Protein AF-A0A257VSJ1-F1 (afdb_mono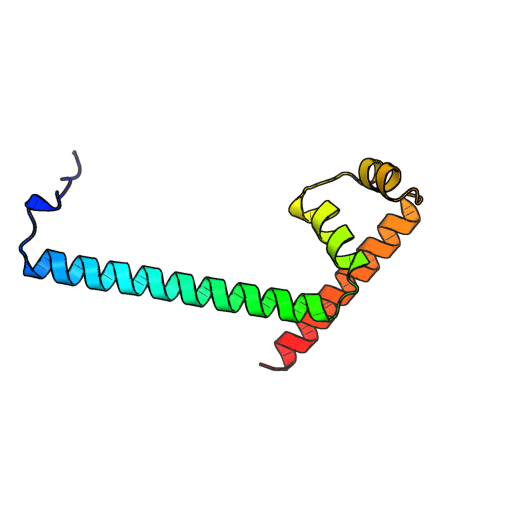mer)

Foldseek 3Di:
DDDDDDDPVNDDPVRNVVVVVVVVVVVVVVVVVVVVVVVLVCQLCVQADPVLVVLCCVCPVVVDDLVVVCVVVVDDSVVSVVSNVVSVVSSVVSVVVVVVVD

Solvent-accessible surface area (backbone atoms only — not comparable to full-atom values): 5855 Å² total; per-residue (Å²): 135,82,80,84,80,84,52,83,85,79,49,52,74,69,53,49,54,54,48,50,52,51,51,51,50,52,52,50,52,51,51,51,50,53,49,54,50,50,54,49,52,50,57,31,50,65,70,41,57,69,71,46,51,53,52,46,42,45,44,72,72,71,57,50,50,64,70,58,50,23,69,73,71,72,46,57,62,67,60,51,50,53,48,52,52,53,40,52,52,38,43,51,53,30,43,53,55,59,60,70,74,104

Radius of gyration: 23.16 Å; Cα contacts (8 Å, |Δi|>4): 44; chains: 1; bounding box: 38×41×62 Å

Nearest PDB structures (foldseek):
  6dvb-assembly1_F  TM=8.473E-01  e=1.910E-02  Mycobacterium tuberculosis H37Rv
  6in7-assembly1_B  TM=7.392E-01  e=1.097E-02  Pseudomonas aeruginosa PAO1
  3hug-assembly6_K  TM=8.947E-01  e=5.117E-02  Mycobacterium tuberculosis H37Rv
  7lq4-assembly1_A  TM=7.558E-01  e=2.110E-01  Rubrobacter radiotolerans
  1or7-assembly3_B  TM=6.377E-01  e=1.458E-01  Escherichia coli

Mean predicted aligned error: 9.11 Å

Secondary structure (DSSP, 8-state):
-PPP---GGGS-HHHHHHHHHHHHHHHHHHHHHHHHHHHHHHHHHHTS-HHHHHHHIIIIIS---HHHHHHHH---HHHHHHHHHHHHHHHHHHHHHHHHT-

pLDDT: mean 85.37, std 10.46, range [45.56, 94.69]

Sequence (102 aa):
KRRPEARMADLSEQQVVVADASASTLAQTEENRKGRIREFVHALLGGVSEEDRILLTLKEVEGLSLKQLEAIYKVNENALKVRLFRARQRVLKAFERSALNC

Structure (mmCIF, N/CA/C/O backbone):
data_AF-A0A257VSJ1-F1
#
_entry.id   AF-A0A257VSJ1-F1
#
loop_
_atom_site.group_PDB
_atom_site.id
_atom_site.type_symbol
_atom_site.label_atom_id
_atom_site.label_alt_id
_atom_site.label_comp_id
_atom_site.label_asym_id
_atom_site.label_entity_id
_atom_site.label_seq_id
_atom_site.pdbx_PDB_ins_code
_atom_site.Cartn_x
_atom_site.Cartn_y
_atom_site.Cartn_z
_atom_site.occupancy
_atom_site.B_iso_or_equiv
_atom_site.auth_seq_id
_atom_site.auth_comp_id
_atom_site.auth_asym_id
_atom_site.auth_atom_id
_atom_site.pdbx_PDB_model_num
ATOM 1 N N . LYS A 1 1 ? 12.807 31.621 -33.345 1.00 51.09 1 LYS A N 1
ATOM 2 C CA . LYS A 1 1 ? 13.596 30.547 -34.002 1.00 51.09 1 LYS A CA 1
ATOM 3 C C . LYS A 1 1 ? 12.824 29.239 -33.794 1.00 51.09 1 LYS A C 1
ATOM 5 O O . LYS A 1 1 ? 12.748 28.796 -32.657 1.00 51.09 1 LYS A O 1
ATOM 10 N N . ARG A 1 2 ? 12.102 28.736 -34.809 1.00 53.69 2 ARG A N 1
ATOM 11 C CA . ARG A 1 2 ? 11.245 27.535 -34.694 1.00 53.69 2 ARG A CA 1
ATOM 12 C C . ARG A 1 2 ? 12.123 26.280 -34.765 1.00 53.69 2 ARG A C 1
ATOM 14 O O . ARG A 1 2 ? 13.026 26.228 -35.594 1.00 53.69 2 ARG A O 1
ATOM 21 N N . ARG A 1 3 ? 11.894 25.320 -33.869 1.00 50.38 3 ARG A N 1
ATOM 22 C CA . ARG A 1 3 ? 12.557 24.007 -33.862 1.00 50.38 3 ARG A CA 1
ATOM 23 C C . ARG A 1 3 ? 12.090 23.237 -35.113 1.00 50.38 3 ARG A C 1
ATOM 25 O O . ARG A 1 3 ? 10.883 23.221 -35.339 1.00 50.38 3 ARG A O 1
ATOM 32 N N . PRO A 1 4 ? 12.980 22.665 -35.940 1.00 66.50 4 PRO A N 1
ATOM 33 C CA . PRO A 1 4 ? 12.550 21.846 -37.067 1.00 66.50 4 PRO A CA 1
ATOM 34 C C . PRO A 1 4 ? 11.915 20.557 -36.531 1.00 66.50 4 PRO A C 1
ATOM 36 O O . PRO A 1 4 ? 12.534 19.837 -35.749 1.00 66.50 4 PRO A O 1
ATOM 39 N N . GLU A 1 5 ? 10.663 20.305 -36.904 1.00 60.91 5 GLU A N 1
ATOM 40 C CA . GLU A 1 5 ? 9.966 19.052 -36.613 1.00 60.91 5 GLU A CA 1
ATOM 41 C C . GLU A 1 5 ? 10.357 18.044 -37.696 1.00 60.91 5 GLU A C 1
ATOM 43 O O . GLU A 1 5 ? 9.954 18.192 -38.848 1.00 60.91 5 GLU A O 1
ATOM 48 N N . ALA A 1 6 ? 11.187 17.058 -37.347 1.00 65.94 6 ALA A N 1
ATOM 49 C CA . ALA A 1 6 ? 11.486 15.942 -38.238 1.00 65.94 6 ALA A CA 1
ATOM 50 C C . ALA A 1 6 ? 10.242 15.052 -38.339 1.00 65.94 6 ALA A C 1
ATOM 52 O O . ALA A 1 6 ? 9.720 14.609 -37.311 1.00 65.94 6 ALA A O 1
ATOM 53 N N . ARG A 1 7 ? 9.744 14.808 -39.555 1.00 69.38 7 ARG A N 1
ATOM 54 C CA . ARG A 1 7 ? 8.615 13.898 -39.771 1.00 69.38 7 ARG A CA 1
ATOM 55 C C . ARG A 1 7 ? 9.145 12.499 -40.052 1.00 69.38 7 ARG A C 1
ATOM 57 O O . ARG A 1 7 ? 10.201 12.339 -40.650 1.00 69.38 7 ARG A O 1
ATOM 64 N N . MET A 1 8 ? 8.376 11.479 -39.675 1.00 61.72 8 MET A N 1
ATOM 65 C CA . MET A 1 8 ? 8.710 10.068 -39.939 1.00 61.72 8 MET A CA 1
ATOM 66 C C . MET A 1 8 ? 9.030 9.796 -41.422 1.00 61.72 8 MET A C 1
ATOM 68 O O . MET A 1 8 ? 9.834 8.924 -41.719 1.00 61.72 8 MET A O 1
ATOM 72 N N . ALA A 1 9 ? 8.437 10.571 -42.340 1.00 73.81 9 ALA A N 1
ATOM 73 C CA . ALA A 1 9 ? 8.652 10.479 -43.786 1.00 73.81 9 ALA A CA 1
ATOM 74 C C . ALA A 1 9 ? 10.019 11.007 -44.271 1.00 73.81 9 ALA A C 1
ATOM 76 O O . ALA A 1 9 ? 10.395 10.732 -45.406 1.00 73.81 9 ALA A O 1
ATOM 77 N N . ASP A 1 10 ? 10.752 11.752 -43.436 1.00 80.50 10 ASP A N 1
ATOM 78 C CA . ASP A 1 10 ? 12.071 12.310 -43.768 1.00 80.50 10 ASP A CA 1
ATOM 79 C C . ASP A 1 10 ? 13.225 11.358 -43.379 1.00 80.50 10 ASP A C 1
ATOM 81 O O . ASP A 1 10 ? 14.396 11.668 -43.606 1.00 80.50 10 ASP A O 1
ATOM 85 N N . LEU A 1 11 ? 12.910 10.214 -42.757 1.00 77.25 11 LEU A N 1
ATOM 86 C CA . LEU A 1 11 ? 13.872 9.219 -42.281 1.00 77.25 11 LEU A CA 1
ATOM 87 C C . LEU A 1 11 ? 14.105 8.138 -43.341 1.00 77.25 11 LEU A C 1
ATOM 89 O O . LEU A 1 11 ? 13.170 7.685 -43.999 1.00 77.25 11 LEU A O 1
ATOM 93 N N . SER A 1 12 ? 15.349 7.674 -43.479 1.00 82.75 12 SER A N 1
ATOM 94 C CA . SER A 1 12 ? 15.635 6.495 -44.302 1.00 82.75 12 SER A CA 1
ATOM 95 C C . SER A 1 12 ? 15.040 5.232 -43.671 1.00 82.75 12 SER A C 1
ATOM 97 O O . SER A 1 12 ? 14.887 5.152 -42.452 1.00 82.75 12 SER A O 1
ATOM 99 N N . GLU A 1 13 ? 14.762 4.204 -44.476 1.00 79.62 13 GLU A N 1
ATOM 100 C CA . GLU A 1 13 ? 14.240 2.918 -43.980 1.00 79.62 13 GLU A CA 1
ATOM 101 C C . GLU A 1 13 ? 15.107 2.338 -42.846 1.00 79.62 13 GLU A C 1
ATOM 103 O O . GLU A 1 13 ? 14.588 1.865 -41.838 1.00 79.62 13 GLU A O 1
ATOM 108 N N . GLN A 1 14 ? 16.436 2.466 -42.948 1.00 82.12 14 GLN A N 1
ATOM 109 C CA . GLN A 1 14 ? 17.359 2.066 -41.880 1.00 82.12 14 GLN A CA 1
ATOM 110 C C . GLN A 1 14 ? 17.173 2.880 -40.591 1.00 82.12 14 GLN A C 1
ATOM 112 O O . GLN A 1 14 ? 17.244 2.319 -39.500 1.00 82.12 14 GLN A O 1
ATOM 117 N N . GLN A 1 15 ? 16.927 4.190 -40.688 1.00 83.31 15 GLN A N 1
ATOM 118 C CA . GLN A 1 15 ? 16.692 5.043 -39.519 1.00 83.31 15 GLN A CA 1
ATOM 119 C C . GLN A 1 15 ? 15.357 4.730 -38.840 1.00 83.31 15 GLN A C 1
ATOM 121 O O . GLN A 1 15 ? 15.294 4.740 -37.611 1.00 83.31 15 GLN A O 1
ATOM 126 N N . VAL A 1 16 ? 14.320 4.408 -39.619 1.00 83.94 16 VAL A N 1
ATOM 127 C CA . VAL A 1 16 ? 13.017 3.973 -39.093 1.00 83.94 16 VAL A CA 1
ATOM 128 C C . VAL A 1 16 ? 13.165 2.657 -38.324 1.00 83.94 16 VAL A C 1
ATOM 130 O O . VAL A 1 16 ? 12.740 2.573 -37.176 1.00 83.94 16 VAL A O 1
ATOM 133 N N . VAL A 1 17 ? 13.870 1.669 -38.887 1.00 86.06 17 VAL A N 1
ATOM 134 C CA . VAL A 1 17 ? 14.113 0.373 -38.225 1.00 86.06 17 VAL A CA 1
ATOM 135 C C . VAL A 1 17 ? 14.874 0.533 -36.903 1.00 86.06 17 VAL A C 1
ATOM 137 O O . VAL A 1 17 ? 14.525 -0.095 -35.902 1.00 86.06 17 VAL A O 1
ATOM 140 N N . VAL A 1 18 ? 15.900 1.389 -36.861 1.00 86.50 18 VAL A N 1
ATOM 141 C CA . VAL A 1 18 ? 16.656 1.660 -35.624 1.00 86.50 18 VAL A CA 1
ATOM 142 C C . VAL A 1 18 ? 15.791 2.387 -34.587 1.00 86.50 18 VAL A C 1
ATOM 144 O O . VAL A 1 18 ? 15.847 2.048 -33.401 1.00 86.50 18 VAL A O 1
ATOM 147 N N . ALA A 1 19 ? 14.970 3.354 -35.008 1.00 84.44 19 ALA A N 1
ATOM 148 C CA . ALA A 1 19 ? 14.053 4.066 -34.121 1.00 84.44 19 ALA A CA 1
ATOM 149 C C . ALA A 1 19 ? 13.007 3.119 -33.510 1.00 84.44 19 ALA A C 1
ATOM 151 O O . ALA A 1 19 ? 12.841 3.117 -32.289 1.00 84.44 19 ALA A O 1
ATOM 152 N N . ASP A 1 20 ? 12.392 2.247 -34.308 1.00 85.00 20 ASP A N 1
ATOM 153 C CA . ASP A 1 20 ? 11.410 1.261 -33.841 1.00 85.00 20 ASP A CA 1
ATOM 154 C C . ASP A 1 20 ? 12.023 0.222 -32.896 1.00 85.00 20 ASP A C 1
ATOM 156 O O . ASP A 1 20 ? 11.439 -0.098 -31.855 1.00 85.00 20 ASP A O 1
ATOM 160 N N . ALA A 1 21 ? 13.230 -0.269 -33.193 1.00 87.25 21 ALA A N 1
ATOM 161 C CA . ALA A 1 21 ? 13.954 -1.174 -32.301 1.00 87.25 21 ALA A CA 1
ATOM 162 C C . ALA A 1 21 ? 14.266 -0.505 -30.950 1.00 87.25 21 ALA A C 1
ATOM 164 O O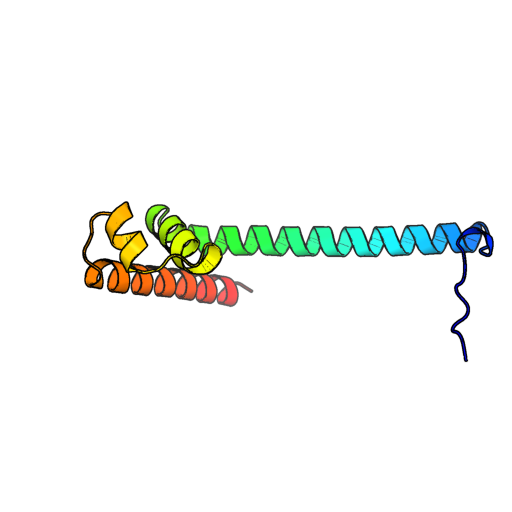 . ALA A 1 21 ? 14.127 -1.122 -29.887 1.00 87.25 21 ALA A O 1
ATOM 165 N N . SER A 1 22 ? 14.638 0.779 -30.974 1.00 87.06 22 SER A N 1
ATOM 166 C CA . SER A 1 22 ? 14.899 1.557 -29.760 1.00 87.06 22 SER A CA 1
ATOM 167 C C . SER A 1 22 ? 13.625 1.793 -28.942 1.00 87.06 22 SER A C 1
ATOM 169 O O . SER A 1 22 ? 13.622 1.563 -27.732 1.00 87.06 22 SER A O 1
ATOM 171 N N . ALA A 1 23 ? 12.516 2.152 -29.595 1.00 87.38 23 ALA A N 1
ATOM 172 C CA . ALA A 1 23 ? 11.223 2.361 -28.956 1.00 87.38 23 ALA A CA 1
ATOM 173 C C . ALA A 1 23 ? 10.686 1.062 -28.340 1.00 87.38 23 ALA A C 1
ATOM 175 O O . ALA A 1 23 ? 10.213 1.065 -27.203 1.00 87.38 23 ALA A O 1
ATOM 176 N N . SER A 1 24 ? 10.840 -0.057 -29.050 1.00 87.50 24 SER A N 1
ATOM 177 C CA . SER A 1 24 ? 10.470 -1.391 -28.565 1.00 87.50 24 SER A CA 1
ATOM 178 C C . SER A 1 24 ? 11.289 -1.792 -27.339 1.00 87.50 24 SER A C 1
ATOM 180 O O . SER A 1 24 ? 10.738 -2.284 -26.356 1.00 87.50 24 SER A O 1
ATOM 182 N N . THR A 1 25 ? 12.597 -1.521 -27.350 1.00 90.12 25 THR A N 1
ATOM 183 C CA . THR A 1 25 ? 13.473 -1.785 -26.198 1.00 90.12 25 THR A CA 1
ATOM 184 C C . THR A 1 25 ? 13.047 -0.961 -24.984 1.00 90.12 25 THR A C 1
ATOM 186 O O . THR A 1 25 ? 12.905 -1.506 -23.891 1.00 90.12 25 THR A O 1
ATOM 189 N N . LEU A 1 26 ? 12.781 0.337 -25.167 1.00 88.75 26 LEU A N 1
ATOM 190 C CA . LEU A 1 26 ? 12.302 1.210 -24.092 1.00 88.75 26 LEU A CA 1
ATOM 191 C C . LEU A 1 26 ? 10.963 0.719 -23.525 1.00 88.75 26 LEU A C 1
ATOM 193 O O . LEU A 1 26 ? 10.826 0.582 -22.308 1.00 88.75 26 LEU A O 1
ATOM 197 N N . ALA A 1 27 ? 10.006 0.376 -24.391 1.00 88.94 27 ALA A N 1
ATOM 198 C CA . ALA A 1 27 ? 8.719 -0.176 -23.981 1.00 88.94 27 ALA A CA 1
ATOM 199 C C . ALA A 1 27 ? 8.886 -1.466 -23.161 1.00 88.94 27 ALA A C 1
ATOM 201 O O . ALA A 1 27 ? 8.321 -1.576 -22.073 1.00 88.94 27 ALA A O 1
ATOM 202 N N . GLN A 1 28 ? 9.735 -2.392 -23.617 1.00 90.06 28 GLN A N 1
ATOM 203 C CA . GLN A 1 28 ? 10.017 -3.640 -22.906 1.00 90.06 28 GLN A CA 1
ATOM 204 C C . GLN A 1 28 ? 10.683 -3.400 -21.546 1.00 90.06 28 GLN A C 1
ATOM 206 O O . GLN A 1 28 ? 10.351 -4.062 -20.562 1.00 90.06 28 GLN A O 1
ATOM 211 N N . THR A 1 29 ? 11.623 -2.454 -21.453 1.00 90.19 29 THR A N 1
ATOM 212 C CA . THR A 1 29 ? 12.258 -2.124 -20.169 1.00 90.19 29 THR A CA 1
ATOM 213 C C . THR A 1 29 ? 11.260 -1.545 -19.169 1.00 90.19 29 THR A C 1
ATOM 215 O O . THR A 1 29 ? 11.287 -1.920 -17.995 1.00 90.19 29 THR A O 1
ATOM 218 N N . GLU A 1 30 ? 10.331 -0.704 -19.627 1.00 89.88 30 GLU A N 1
ATOM 219 C CA . GLU A 1 30 ? 9.271 -0.145 -18.789 1.00 89.88 30 GLU A CA 1
ATOM 220 C C . GLU A 1 30 ? 8.247 -1.202 -18.361 1.00 89.88 30 GLU A C 1
ATOM 222 O O . GLU A 1 30 ? 7.833 -1.211 -17.200 1.00 89.88 30 GLU A O 1
ATOM 227 N N . GLU A 1 31 ? 7.870 -2.118 -19.255 1.00 91.12 31 GLU A N 1
ATOM 228 C CA . GLU A 1 31 ? 7.036 -3.289 -18.950 1.00 91.12 31 GLU A CA 1
ATOM 229 C C . GLU A 1 31 ? 7.682 -4.135 -17.843 1.00 91.12 31 GLU A C 1
ATOM 231 O O . GLU A 1 31 ? 7.075 -4.381 -16.799 1.00 91.12 31 GLU A O 1
ATOM 236 N N . ASN A 1 32 ? 8.960 -4.487 -18.015 1.00 92.06 32 ASN A N 1
ATOM 237 C CA . ASN A 1 32 ? 9.721 -5.274 -17.047 1.00 92.06 32 ASN A CA 1
ATOM 238 C C . ASN A 1 32 ? 9.826 -4.558 -15.695 1.00 92.06 32 ASN A C 1
ATOM 240 O O . ASN A 1 32 ? 9.675 -5.176 -14.639 1.00 92.06 32 ASN A O 1
ATOM 244 N N . ARG A 1 33 ? 10.060 -3.240 -15.706 1.00 89.44 33 ARG A N 1
ATOM 245 C CA . ARG A 1 33 ? 10.114 -2.418 -14.491 1.00 89.44 33 ARG A CA 1
ATOM 246 C C . ARG A 1 33 ? 8.767 -2.411 -13.769 1.00 89.44 33 ARG A C 1
ATOM 248 O O . ARG A 1 33 ? 8.729 -2.619 -12.558 1.00 89.44 33 ARG A O 1
ATOM 255 N N . LYS A 1 34 ? 7.663 -2.212 -14.496 1.00 91.75 34 LYS A N 1
ATOM 256 C CA . LYS A 1 34 ? 6.301 -2.257 -13.938 1.00 91.75 34 LYS A CA 1
ATOM 257 C C . LYS A 1 34 ? 5.973 -3.635 -13.364 1.00 91.75 34 LYS A C 1
ATOM 259 O O . LYS A 1 34 ? 5.403 -3.696 -12.277 1.00 91.75 34 LYS A O 1
ATOM 264 N N . GLY A 1 35 ? 6.356 -4.712 -14.051 1.00 92.31 35 GLY A N 1
ATOM 265 C CA . GLY A 1 35 ? 6.198 -6.090 -13.578 1.00 92.31 35 GLY A CA 1
ATOM 266 C C . GLY A 1 35 ? 6.894 -6.315 -12.237 1.00 92.31 35 GLY A C 1
ATOM 267 O O . GLY A 1 35 ? 6.239 -6.654 -11.254 1.00 92.31 35 GLY A O 1
ATOM 268 N N . ARG A 1 36 ? 8.187 -5.979 -12.155 1.00 89.75 36 ARG A N 1
ATOM 269 C CA . ARG A 1 36 ? 8.976 -6.092 -10.915 1.00 89.75 36 ARG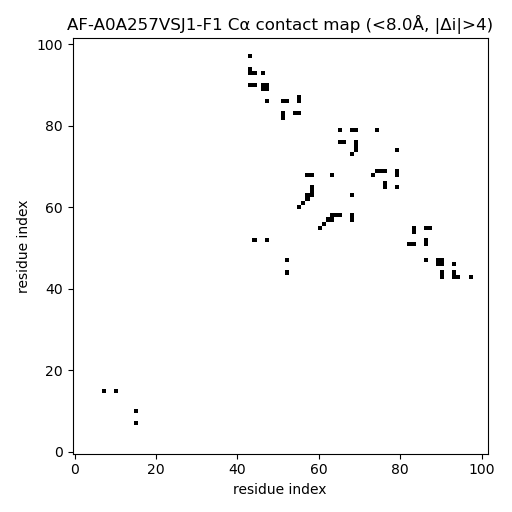 A CA 1
ATOM 270 C C . ARG A 1 36 ? 8.384 -5.289 -9.759 1.00 89.75 36 ARG A C 1
ATOM 272 O O . ARG A 1 36 ? 8.335 -5.777 -8.636 1.00 89.75 36 ARG A O 1
ATOM 279 N N . ILE A 1 37 ? 7.910 -4.067 -10.019 1.00 89.19 37 ILE A N 1
ATOM 280 C CA . ILE A 1 37 ? 7.260 -3.240 -8.990 1.00 89.19 37 ILE A CA 1
ATOM 281 C C . ILE A 1 37 ? 5.970 -3.903 -8.497 1.00 89.19 37 ILE A C 1
ATOM 283 O O . ILE A 1 37 ? 5.733 -3.939 -7.292 1.00 89.19 37 ILE A O 1
ATOM 287 N N . ARG A 1 38 ? 5.138 -4.439 -9.398 1.00 89.62 38 ARG A N 1
ATOM 288 C CA . ARG A 1 38 ? 3.889 -5.122 -9.023 1.00 89.62 38 ARG A CA 1
ATOM 289 C C . ARG A 1 38 ? 4.156 -6.358 -8.172 1.00 89.62 38 ARG A C 1
ATOM 291 O O . ARG A 1 38 ? 3.521 -6.513 -7.135 1.00 89.62 38 ARG A O 1
ATOM 298 N N . GLU A 1 39 ? 5.103 -7.197 -8.581 1.00 89.00 39 GLU A N 1
ATOM 299 C CA . GLU A 1 39 ? 5.513 -8.387 -7.827 1.00 89.00 39 GLU A CA 1
ATOM 300 C C . GLU A 1 39 ? 6.054 -8.015 -6.446 1.00 89.00 39 GLU A C 1
ATOM 302 O O . GLU A 1 39 ? 5.653 -8.605 -5.444 1.00 89.00 39 GLU A O 1
ATOM 307 N N . PHE A 1 40 ? 6.894 -6.981 -6.376 1.00 88.50 40 PHE A N 1
ATOM 308 C CA . PHE A 1 40 ? 7.438 -6.479 -5.120 1.00 88.50 40 PHE A CA 1
ATOM 309 C C . PHE A 1 40 ? 6.342 -5.959 -4.182 1.00 88.50 40 PHE A C 1
ATOM 311 O O . PHE A 1 40 ? 6.276 -6.362 -3.023 1.00 88.50 40 PHE A O 1
ATOM 318 N N . VAL A 1 41 ? 5.429 -5.120 -4.680 1.00 88.12 41 VAL A N 1
ATOM 319 C CA . VAL A 1 41 ? 4.287 -4.620 -3.897 1.00 88.12 41 VAL A CA 1
ATOM 320 C C . VAL A 1 41 ? 3.397 -5.773 -3.433 1.00 88.12 41 VAL A C 1
ATOM 322 O O . VAL A 1 41 ? 2.973 -5.794 -2.278 1.00 88.12 41 VAL A O 1
ATOM 325 N N . HIS A 1 42 ? 3.142 -6.757 -4.295 1.00 86.94 42 HIS A N 1
ATOM 326 C CA . HIS A 1 42 ? 2.354 -7.929 -3.935 1.00 86.94 42 HIS A CA 1
ATOM 327 C C . HIS A 1 42 ? 3.034 -8.756 -2.831 1.00 86.94 42 HIS A C 1
ATOM 329 O O . HIS A 1 42 ? 2.380 -9.142 -1.863 1.00 86.94 42 HIS A O 1
ATOM 335 N N . ALA A 1 43 ? 4.350 -8.964 -2.917 1.00 86.44 43 ALA A N 1
ATOM 336 C CA . ALA A 1 43 ? 5.127 -9.649 -1.887 1.00 86.44 43 ALA A CA 1
ATOM 337 C C . ALA A 1 43 ? 5.108 -8.893 -0.545 1.00 86.44 43 ALA A C 1
ATOM 339 O O . ALA A 1 43 ? 4.880 -9.502 0.501 1.00 86.44 43 ALA A O 1
ATOM 340 N N . LEU A 1 44 ? 5.264 -7.563 -0.568 1.00 87.25 44 LEU A N 1
ATOM 341 C CA . LEU A 1 44 ? 5.173 -6.709 0.622 1.00 87.25 44 LEU A CA 1
ATOM 342 C C . LEU A 1 44 ? 3.807 -6.813 1.305 1.00 87.25 44 LEU A C 1
ATOM 344 O O . LEU A 1 44 ? 3.709 -6.969 2.524 1.00 87.25 44 LEU A O 1
ATOM 348 N N . LEU A 1 45 ? 2.741 -6.731 0.512 1.00 84.38 45 LEU A N 1
ATOM 349 C CA . LEU A 1 45 ? 1.368 -6.779 1.001 1.00 84.38 45 LEU A CA 1
ATOM 350 C C . LEU A 1 45 ? 0.918 -8.198 1.386 1.00 84.38 45 LEU A C 1
ATOM 352 O O . LEU A 1 45 ? -0.050 -8.343 2.136 1.00 84.38 45 LEU A O 1
ATOM 356 N N . GLY A 1 46 ? 1.636 -9.237 0.952 1.00 84.12 46 GLY A N 1
ATOM 357 C CA . GLY A 1 46 ? 1.413 -10.623 1.371 1.00 84.12 46 GLY A CA 1
ATOM 358 C C . GLY A 1 46 ? 1.580 -10.836 2.880 1.00 84.12 46 GLY A C 1
ATOM 359 O O . GLY A 1 46 ? 0.904 -11.681 3.459 1.00 84.12 46 GLY A O 1
ATOM 360 N N . GLY A 1 47 ? 2.407 -10.022 3.548 1.00 79.19 47 GLY A N 1
ATOM 361 C CA . GLY A 1 47 ? 2.583 -10.044 5.007 1.00 79.19 47 GLY A CA 1
ATOM 362 C C . GLY A 1 47 ? 1.503 -9.297 5.806 1.00 79.19 47 GLY A C 1
ATOM 363 O O . GLY A 1 47 ? 1.573 -9.237 7.036 1.00 79.19 47 GLY A O 1
ATOM 364 N N . VAL A 1 48 ? 0.523 -8.693 5.130 1.00 87.12 48 VAL A N 1
ATOM 365 C CA . VAL A 1 48 ? -0.546 -7.883 5.728 1.00 87.12 48 VAL A CA 1
ATOM 366 C C . VAL A 1 48 ? -1.879 -8.611 5.568 1.00 87.12 48 VAL A C 1
ATOM 368 O O . VAL A 1 48 ? -2.128 -9.224 4.533 1.00 87.12 48 VAL A O 1
ATOM 371 N N . SER A 1 49 ? -2.750 -8.547 6.582 1.00 88.50 49 SER A N 1
ATOM 372 C CA . SER A 1 49 ? -4.085 -9.150 6.480 1.00 88.50 49 SER A CA 1
ATOM 373 C C . SER A 1 49 ? -4.903 -8.485 5.369 1.00 88.50 49 SER A C 1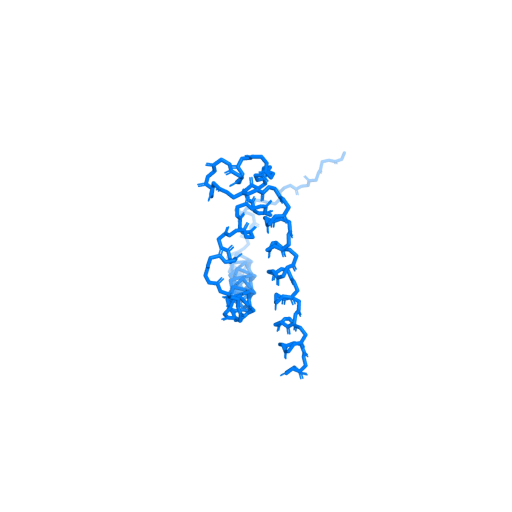
ATOM 375 O O . SER A 1 49 ? -4.740 -7.294 5.096 1.00 88.50 49 SER A O 1
ATOM 377 N N . GLU A 1 50 ? -5.798 -9.240 4.738 1.00 88.50 50 GLU A N 1
ATOM 378 C CA . GLU A 1 50 ? -6.628 -8.736 3.642 1.00 88.50 50 GLU A CA 1
ATOM 379 C C . GLU A 1 50 ? -7.475 -7.524 4.045 1.00 88.50 50 GLU A C 1
ATOM 381 O O . GLU A 1 50 ? -7.478 -6.513 3.345 1.00 88.50 50 GLU A O 1
ATOM 386 N N . GLU A 1 51 ? -8.099 -7.575 5.223 1.00 88.38 51 GLU A N 1
ATOM 387 C CA . GLU A 1 51 ? -8.897 -6.467 5.756 1.00 88.38 51 GLU A CA 1
ATOM 388 C C . GLU A 1 51 ? -8.075 -5.181 5.924 1.00 88.38 51 GLU A C 1
ATOM 390 O O . GLU A 1 51 ? -8.558 -4.081 5.655 1.00 88.38 51 GLU A O 1
ATOM 395 N N . ASP A 1 52 ? -6.816 -5.308 6.350 1.00 90.25 52 ASP A N 1
ATOM 396 C CA . ASP A 1 52 ? -5.931 -4.161 6.540 1.00 90.25 52 ASP A CA 1
ATOM 397 C C . ASP A 1 52 ? -5.417 -3.601 5.206 1.00 90.25 52 ASP A C 1
ATOM 399 O O . ASP A 1 52 ? -5.210 -2.392 5.102 1.00 90.25 52 ASP A O 1
ATOM 403 N N . ARG A 1 53 ? -5.253 -4.445 4.174 1.00 91.31 53 ARG A N 1
ATOM 404 C CA . ARG A 1 53 ? -4.937 -3.988 2.810 1.00 91.31 53 ARG A CA 1
ATOM 405 C C . ARG A 1 53 ? -6.067 -3.141 2.244 1.00 91.31 53 ARG A C 1
ATOM 407 O O . ARG A 1 53 ? -5.806 -2.040 1.773 1.00 91.31 53 ARG A O 1
ATOM 414 N N . ILE A 1 54 ? -7.307 -3.621 2.349 1.00 91.75 54 ILE A N 1
ATOM 415 C CA . ILE A 1 54 ?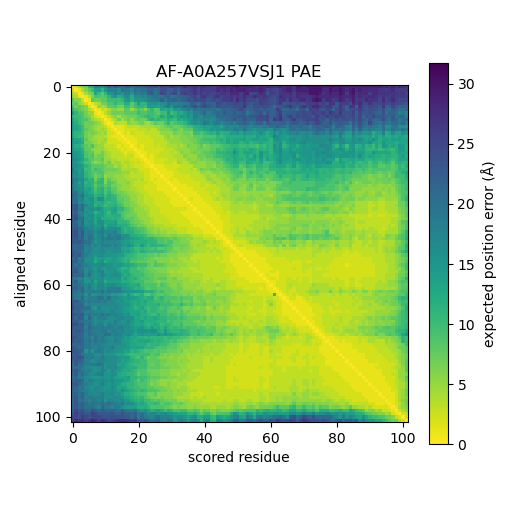 -8.490 -2.885 1.882 1.00 91.75 54 ILE A CA 1
ATOM 416 C C . ILE A 1 54 ? -8.583 -1.539 2.606 1.00 91.75 54 ILE A C 1
ATOM 418 O O . ILE A 1 54 ? -8.758 -0.502 1.968 1.00 91.75 54 ILE A O 1
ATOM 422 N N . LEU A 1 55 ? -8.389 -1.531 3.928 1.00 91.81 55 LEU A N 1
ATOM 423 C CA . LEU A 1 55 ? -8.421 -0.303 4.718 1.00 91.81 55 LEU A CA 1
ATOM 424 C C . LEU A 1 55 ? -7.342 0.708 4.285 1.00 91.81 55 LEU A C 1
ATOM 426 O O . LEU A 1 55 ? -7.625 1.905 4.197 1.00 91.81 55 LEU A O 1
ATOM 430 N N . LEU A 1 56 ? -6.120 0.243 4.001 1.00 92.00 56 LEU A N 1
ATOM 431 C CA . LEU A 1 56 ? -5.042 1.088 3.479 1.00 92.00 56 LEU A CA 1
ATOM 432 C C . LEU A 1 56 ? -5.379 1.636 2.090 1.00 92.00 56 LEU A C 1
ATOM 434 O O . LEU A 1 56 ? -5.234 2.836 1.877 1.00 92.00 56 LEU A O 1
ATOM 438 N N . THR A 1 57 ? -5.892 0.809 1.175 1.00 91.75 57 THR A N 1
ATOM 439 C CA . THR A 1 57 ? -6.307 1.248 -0.167 1.00 91.75 57 THR A CA 1
ATOM 440 C C . THR A 1 57 ? -7.382 2.329 -0.087 1.00 91.75 57 THR A C 1
ATOM 442 O O . THR A 1 57 ? -7.222 3.402 -0.664 1.00 91.75 57 THR A O 1
ATOM 445 N N . LEU A 1 58 ? -8.431 2.109 0.706 1.00 92.44 58 LEU A N 1
ATOM 446 C CA . LEU A 1 58 ? -9.501 3.089 0.891 1.00 92.44 58 LEU A CA 1
ATOM 447 C C . LEU A 1 58 ? -8.974 4.410 1.480 1.00 92.44 58 LEU A C 1
ATOM 449 O O . LEU A 1 58 ? -9.401 5.494 1.086 1.00 92.44 58 LEU A O 1
ATOM 453 N N . LYS A 1 59 ? -8.026 4.351 2.421 1.00 93.75 59 LYS A N 1
ATOM 454 C CA . LYS A 1 59 ? -7.496 5.555 3.072 1.00 93.75 59 LYS A CA 1
ATOM 455 C C . LYS A 1 59 ? -6.463 6.308 2.229 1.00 93.75 59 LYS A C 1
ATOM 457 O O . LYS A 1 59 ? -6.458 7.542 2.279 1.00 93.75 59 LYS A O 1
ATOM 462 N N . GLU A 1 60 ? -5.552 5.599 1.568 1.00 90.62 60 GLU A N 1
ATOM 463 C CA . GLU A 1 60 ? -4.323 6.149 0.972 1.00 90.62 60 GLU A CA 1
ATOM 464 C C . GLU A 1 60 ? -4.386 6.246 -0.555 1.00 90.62 60 GLU A C 1
ATOM 466 O O . GLU A 1 60 ? -3.797 7.169 -1.108 1.00 90.62 60 GLU A O 1
ATOM 471 N N . VAL A 1 61 ? -5.123 5.350 -1.222 1.00 90.94 61 VAL A N 1
ATOM 472 C CA . VAL A 1 61 ? -5.310 5.374 -2.685 1.00 90.94 61 VAL A CA 1
ATOM 473 C C . VAL A 1 61 ? -6.566 6.160 -3.047 1.00 90.94 61 VAL A C 1
ATOM 475 O O . VAL A 1 61 ? -6.491 7.115 -3.810 1.00 90.94 61 VAL A O 1
ATOM 478 N N . GLU A 1 62 ? -7.703 5.817 -2.437 1.00 91.19 62 GLU A N 1
ATOM 479 C CA . GLU A 1 62 ? -8.986 6.492 -2.701 1.00 91.19 62 GLU A CA 1
ATOM 480 C C . GLU A 1 62 ? -9.127 7.821 -1.940 1.00 91.19 62 GLU A C 1
ATOM 482 O O . GLU A 1 62 ? -10.001 8.636 -2.226 1.00 91.19 62 GLU A O 1
ATOM 487 N N . GLY A 1 63 ? -8.279 8.055 -0.933 1.00 92.75 63 GLY A N 1
ATOM 488 C CA . GLY A 1 63 ? -8.264 9.308 -0.178 1.00 92.75 63 GLY A CA 1
ATOM 489 C C . GLY A 1 63 ? -9.457 9.511 0.765 1.00 92.75 63 GLY A C 1
ATOM 490 O O . GLY A 1 63 ? -9.672 10.632 1.229 1.00 92.75 63 GLY A O 1
ATOM 491 N N . LEU A 1 64 ? -10.208 8.456 1.109 1.00 92.12 64 LEU A N 1
ATOM 492 C CA . LEU A 1 64 ? -11.373 8.555 1.997 1.00 92.12 64 LEU A CA 1
ATOM 493 C C . LEU A 1 64 ? -11.004 9.164 3.357 1.00 92.12 64 LEU A C 1
ATOM 495 O O . LEU A 1 64 ? -9.938 8.908 3.933 1.00 92.12 64 LEU A O 1
ATOM 499 N N . SER A 1 65 ? -11.908 9.977 3.898 1.00 91.44 65 SER A N 1
ATOM 500 C CA . SER A 1 65 ? -11.769 10.531 5.245 1.00 91.44 65 SER A CA 1
ATOM 501 C C . SER A 1 65 ? -12.069 9.477 6.315 1.00 91.44 65 SER A C 1
ATOM 503 O O . SER A 1 65 ? -12.784 8.502 6.079 1.00 91.44 65 SER A O 1
ATOM 505 N N . LEU A 1 66 ? -11.560 9.691 7.533 1.00 89.00 66 LEU A N 1
ATOM 506 C CA . LEU A 1 66 ? -11.830 8.781 8.652 1.00 89.00 66 LEU A CA 1
ATOM 507 C C . LEU A 1 66 ? -13.326 8.689 8.988 1.00 89.00 66 LEU A C 1
ATOM 509 O O . LEU A 1 66 ? -13.800 7.605 9.307 1.00 89.00 66 LEU A O 1
ATOM 513 N N . LYS A 1 67 ? -14.079 9.785 8.827 1.00 89.75 67 LYS A N 1
ATOM 514 C CA . LYS A 1 67 ? -15.536 9.808 9.032 1.00 89.75 67 LYS A CA 1
ATOM 515 C C . LYS A 1 67 ? -16.288 8.935 8.022 1.00 89.75 67 LYS A C 1
ATOM 517 O O . LYS A 1 67 ? -17.256 8.273 8.374 1.00 89.75 67 LYS A O 1
ATOM 522 N N . GLN A 1 68 ? -15.840 8.911 6.765 1.00 90.62 68 GLN A N 1
ATOM 523 C CA . GLN A 1 68 ? -16.428 8.036 5.743 1.00 90.62 68 GLN A CA 1
ATOM 524 C C . GLN A 1 68 ? -16.102 6.566 6.021 1.00 90.62 68 GLN A C 1
ATOM 526 O O . GLN A 1 68 ? -16.972 5.710 5.896 1.00 90.62 68 GLN A O 1
ATOM 531 N N . LEU A 1 69 ? -14.873 6.275 6.458 1.00 90.62 69 LEU A N 1
ATOM 532 C CA . LEU A 1 69 ? -14.479 4.926 6.869 1.00 90.62 69 LEU A CA 1
ATOM 533 C C . LEU A 1 69 ? -15.268 4.434 8.088 1.00 90.62 69 LEU A C 1
ATOM 535 O O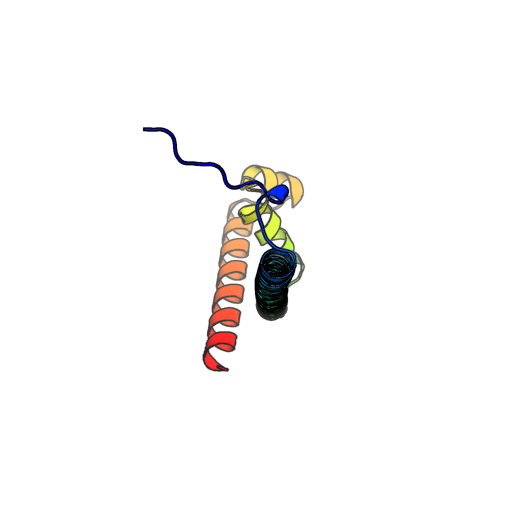 . LEU A 1 69 ? -15.662 3.272 8.120 1.00 90.62 69 LEU A O 1
ATOM 539 N N . GLU A 1 70 ? -15.548 5.308 9.054 1.00 91.62 70 GLU A N 1
ATOM 540 C CA . GLU A 1 70 ? -16.410 5.007 10.200 1.00 91.62 70 GLU A CA 1
ATOM 541 C C . GLU A 1 70 ? -17.834 4.645 9.760 1.00 91.62 70 GLU A C 1
ATOM 543 O O . GLU A 1 70 ? -18.382 3.659 10.245 1.00 91.62 70 GLU A O 1
ATOM 548 N N . ALA A 1 71 ? -18.410 5.360 8.789 1.00 90.62 71 ALA A N 1
ATOM 549 C CA . ALA A 1 71 ? -19.736 5.036 8.260 1.00 90.62 71 ALA A CA 1
ATOM 550 C C . ALA A 1 71 ? -19.781 3.674 7.535 1.00 90.62 71 ALA A C 1
ATOM 552 O O . ALA A 1 71 ? -20.763 2.942 7.660 1.00 90.62 71 ALA A O 1
ATOM 553 N N . ILE A 1 72 ? -18.718 3.322 6.802 1.00 89.12 72 ILE A N 1
ATOM 554 C CA . ILE A 1 72 ? -18.619 2.062 6.047 1.00 89.12 72 ILE A CA 1
ATOM 555 C C . ILE A 1 72 ? -18.384 0.874 6.989 1.00 89.12 72 ILE A C 1
ATOM 557 O O . ILE A 1 72 ? -19.100 -0.123 6.923 1.00 89.12 72 ILE A O 1
ATOM 561 N N . TYR A 1 73 ? -17.393 0.978 7.877 1.00 86.88 73 TYR A N 1
ATOM 562 C CA . TYR A 1 73 ? -16.989 -0.122 8.757 1.00 86.88 73 TYR A CA 1
ATOM 563 C C . TYR A 1 73 ? -17.775 -0.176 10.074 1.00 86.88 73 TYR A C 1
ATOM 565 O O . TYR A 1 73 ? -17.688 -1.173 10.787 1.00 86.88 73 TYR A O 1
ATOM 573 N N . LYS A 1 74 ? -18.537 0.874 10.411 1.00 90.44 74 LYS A N 1
ATOM 574 C CA . LYS A 1 74 ? -19.304 1.011 11.663 1.00 90.44 74 LYS A CA 1
ATOM 575 C C . LYS A 1 74 ? -18.447 0.843 12.926 1.00 90.44 74 LYS A C 1
ATOM 577 O O . LYS A 1 74 ? -18.901 0.295 13.929 1.00 90.44 74 LYS A O 1
ATOM 582 N N . VAL A 1 75 ? -17.203 1.319 12.879 1.00 89.31 75 VAL A N 1
ATOM 583 C CA . VAL A 1 75 ? -16.255 1.318 14.009 1.00 89.31 75 VAL A CA 1
ATOM 584 C C . VAL A 1 75 ? -15.829 2.739 14.324 1.00 89.31 75 VAL A C 1
ATOM 586 O O . VAL A 1 75 ? -15.672 3.547 13.414 1.00 89.31 75 VAL A O 1
ATOM 589 N N . ASN A 1 76 ? -15.561 3.003 15.603 1.00 90.94 76 ASN A N 1
ATOM 590 C CA . ASN A 1 76 ? -15.149 4.326 16.054 1.00 90.94 76 ASN A CA 1
ATOM 591 C C . ASN A 1 76 ? -13.843 4.807 15.386 1.00 90.94 76 ASN A C 1
ATOM 593 O O . ASN A 1 76 ? -12.949 4.022 15.040 1.00 90.94 76 ASN A O 1
ATOM 597 N N . GLU A 1 77 ? -13.713 6.128 15.258 1.00 91.00 77 GLU A N 1
ATOM 598 C CA . GLU A 1 77 ? -12.554 6.771 14.628 1.00 91.00 77 GLU A CA 1
ATOM 599 C C . GLU A 1 77 ? -11.213 6.350 15.267 1.00 91.00 77 GLU A C 1
ATOM 601 O O . GLU A 1 77 ? -10.215 6.130 14.575 1.00 91.00 77 GLU A O 1
ATOM 606 N N . ASN A 1 78 ? -11.173 6.192 16.593 1.00 92.88 78 ASN A N 1
ATOM 607 C CA . ASN A 1 78 ? -9.951 5.846 17.322 1.00 92.88 78 ASN A CA 1
ATOM 608 C C . ASN A 1 78 ? -9.467 4.417 17.023 1.00 92.88 78 ASN A C 1
ATOM 610 O O . ASN A 1 78 ? -8.269 4.194 16.848 1.00 92.88 78 ASN A O 1
ATOM 614 N N . ALA A 1 79 ? -10.378 3.455 16.905 1.00 91.06 79 ALA A N 1
ATOM 615 C CA . ALA A 1 79 ? -10.078 2.079 16.532 1.00 91.06 79 ALA A CA 1
ATOM 616 C C . ALA A 1 79 ? -9.572 2.015 15.091 1.00 91.06 79 ALA A C 1
ATOM 618 O O . ALA A 1 79 ? -8.580 1.332 14.830 1.00 91.06 79 ALA A O 1
ATOM 619 N N . LEU A 1 80 ? -10.177 2.782 14.175 1.00 92.38 80 LEU A N 1
ATOM 620 C CA . LEU A 1 80 ? -9.693 2.914 12.799 1.00 92.38 80 LEU A CA 1
ATOM 621 C C . LEU A 1 80 ? -8.278 3.500 12.748 1.00 92.38 80 LEU A C 1
ATOM 623 O O . LEU A 1 80 ? -7.431 2.963 12.036 1.00 92.38 80 LEU A O 1
ATOM 627 N N . LYS A 1 81 ? -7.977 4.534 13.545 1.00 92.75 81 LYS A N 1
ATOM 628 C CA . LYS A 1 81 ? -6.616 5.093 13.660 1.00 92.75 81 LYS A CA 1
ATOM 629 C C . LYS A 1 81 ? -5.607 4.055 14.147 1.00 92.75 81 LYS A C 1
ATOM 631 O O . LYS A 1 81 ? -4.552 3.901 13.533 1.00 92.75 81 LYS A O 1
ATOM 636 N N . VAL A 1 82 ? -5.925 3.318 15.214 1.00 94.38 82 VAL A N 1
ATOM 637 C CA . VAL A 1 82 ? -5.045 2.260 15.743 1.00 94.38 82 VAL A CA 1
ATOM 638 C C . VAL A 1 82 ? -4.839 1.159 14.705 1.00 94.38 82 VAL A C 1
ATOM 640 O O . VAL A 1 82 ? -3.715 0.691 14.511 1.00 94.38 82 VAL A O 1
ATOM 643 N N . ARG A 1 83 ? -5.904 0.757 14.008 1.00 91.88 83 ARG A N 1
ATOM 644 C CA . ARG A 1 83 ? -5.845 -0.276 12.973 1.00 91.88 83 ARG A CA 1
ATOM 645 C C . ARG A 1 83 ? -4.999 0.165 11.779 1.00 91.88 83 ARG A C 1
ATOM 647 O O . ARG A 1 83 ? -4.102 -0.576 11.384 1.00 91.88 83 ARG A O 1
ATOM 654 N N . LEU A 1 84 ? -5.198 1.389 11.289 1.00 93.50 84 LEU A N 1
ATOM 655 C CA . LEU A 1 84 ? -4.372 2.008 10.246 1.00 93.50 84 LEU A CA 1
ATOM 656 C C . LEU A 1 84 ? -2.902 2.076 10.660 1.00 93.50 84 LEU A C 1
ATOM 658 O O . LEU A 1 84 ? -2.025 1.696 9.887 1.00 93.50 84 LEU A O 1
ATOM 662 N N . PHE A 1 85 ? -2.618 2.496 11.893 1.00 94.69 85 PHE A N 1
ATOM 663 C CA . PHE A 1 85 ? -1.252 2.539 12.405 1.00 94.69 85 PHE A CA 1
ATOM 664 C C . PHE A 1 85 ? -0.601 1.149 12.396 1.00 94.69 85 PHE A C 1
ATOM 666 O O . PHE A 1 85 ? 0.501 0.979 11.876 1.00 94.69 85 PHE A O 1
ATOM 673 N N . ARG A 1 86 ? -1.300 0.123 12.897 1.00 92.94 86 ARG A N 1
ATOM 674 C CA . ARG A 1 86 ? -0.808 -1.265 12.887 1.00 92.94 86 ARG A CA 1
ATOM 675 C C . ARG A 1 86 ? -0.645 -1.819 11.472 1.00 92.94 86 ARG A C 1
ATOM 677 O O . ARG A 1 86 ? 0.294 -2.569 11.215 1.00 92.94 86 ARG A O 1
ATOM 684 N N . ALA A 1 87 ? -1.551 -1.484 10.554 1.00 92.44 87 ALA A N 1
ATOM 685 C CA . ALA A 1 87 ? -1.450 -1.855 9.145 1.00 92.44 87 ALA A CA 1
ATOM 686 C C . ALA A 1 87 ? -0.175 -1.275 8.516 1.00 92.44 87 ALA A C 1
ATOM 688 O O . ALA A 1 87 ? 0.638 -2.038 7.999 1.00 92.44 87 ALA A O 1
ATOM 689 N N . ARG A 1 88 ? 0.077 0.029 8.690 1.00 93.00 88 ARG A N 1
ATOM 690 C CA . ARG A 1 88 ? 1.308 0.698 8.231 1.00 93.00 88 ARG A CA 1
ATOM 691 C C . ARG A 1 88 ? 2.570 0.078 8.817 1.00 93.00 88 ARG A C 1
ATOM 693 O O . ARG A 1 88 ? 3.514 -0.198 8.089 1.00 93.00 88 ARG A O 1
ATOM 700 N N . GLN A 1 89 ? 2.570 -0.200 10.119 1.00 93.12 89 GLN A N 1
ATOM 701 C CA . GLN A 1 89 ? 3.706 -0.839 10.789 1.00 93.12 89 GLN A CA 1
ATOM 702 C C . GLN A 1 89 ? 3.995 -2.245 10.245 1.00 93.12 89 GLN A C 1
ATOM 704 O O . GLN A 1 89 ? 5.151 -2.649 10.167 1.00 93.12 89 GLN A O 1
ATOM 709 N N . ARG A 1 90 ? 2.969 -3.003 9.842 1.00 90.56 90 ARG A N 1
ATOM 710 C CA . ARG A 1 90 ? 3.169 -4.316 9.209 1.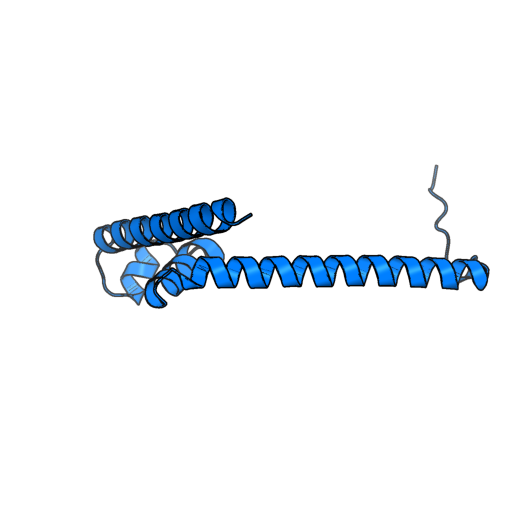00 90.56 90 ARG A CA 1
ATOM 711 C C . ARG A 1 90 ? 3.744 -4.199 7.805 1.00 90.56 90 ARG A C 1
ATOM 713 O O . ARG A 1 90 ? 4.654 -4.957 7.493 1.00 90.56 90 ARG A O 1
ATOM 720 N N . VAL A 1 91 ? 3.274 -3.238 7.007 1.00 89.50 91 VAL A N 1
ATOM 721 C CA . VAL A 1 91 ? 3.865 -2.940 5.690 1.00 89.50 91 VAL A CA 1
ATOM 722 C C . VAL A 1 91 ? 5.333 -2.548 5.845 1.00 89.50 91 VAL A C 1
ATOM 724 O O . VAL A 1 91 ? 6.180 -3.093 5.147 1.00 89.50 91 VAL A O 1
ATOM 727 N N . LEU A 1 92 ? 5.651 -1.672 6.803 1.00 90.88 92 LEU A N 1
ATOM 728 C CA . LEU A 1 92 ? 7.026 -1.249 7.073 1.00 90.88 92 LEU A CA 1
ATOM 729 C C . LEU A 1 92 ? 7.919 -2.434 7.463 1.00 90.88 92 LEU A C 1
ATOM 731 O O . LEU A 1 92 ? 8.986 -2.612 6.892 1.00 90.88 92 LEU A O 1
ATOM 735 N N . LYS A 1 93 ? 7.452 -3.308 8.361 1.00 89.25 93 LYS A N 1
ATOM 736 C CA . LYS A 1 93 ? 8.185 -4.529 8.733 1.00 89.25 93 LYS A CA 1
ATOM 737 C C . LYS A 1 93 ? 8.352 -5.502 7.568 1.00 89.25 93 LYS A C 1
ATOM 739 O O . LYS A 1 93 ? 9.379 -6.166 7.471 1.00 89.25 93 LYS A O 1
ATOM 744 N N . ALA A 1 94 ? 7.345 -5.633 6.705 1.00 87.25 94 ALA A N 1
ATOM 745 C CA . ALA A 1 94 ? 7.452 -6.445 5.496 1.00 87.25 94 ALA A CA 1
ATOM 746 C C . ALA A 1 94 ? 8.495 -5.856 4.535 1.00 87.25 94 ALA A C 1
ATOM 748 O O . ALA A 1 94 ? 9.296 -6.602 3.978 1.00 87.25 94 ALA A O 1
ATOM 749 N N . PHE A 1 95 ? 8.542 -4.526 4.424 1.00 88.75 95 PHE A N 1
ATOM 750 C CA . PHE A 1 95 ? 9.551 -3.813 3.652 1.00 88.75 95 PHE A CA 1
ATOM 751 C C . PHE A 1 95 ? 10.957 -4.034 4.195 1.00 88.75 95 PHE A C 1
ATOM 753 O O . PHE A 1 95 ? 11.819 -4.476 3.443 1.00 88.75 95 PHE A O 1
ATOM 760 N N . GLU A 1 96 ? 11.171 -3.843 5.495 1.00 87.50 96 GLU A N 1
ATOM 761 C CA . GLU A 1 96 ? 12.454 -4.116 6.151 1.00 87.50 96 GLU A CA 1
ATOM 762 C C . GLU A 1 96 ? 12.927 -5.551 5.890 1.00 87.50 96 GLU A C 1
ATOM 764 O O . GLU A 1 96 ? 14.066 -5.758 5.483 1.00 87.50 96 GLU A O 1
ATOM 769 N N . ARG A 1 97 ? 12.043 -6.549 6.033 1.00 84.12 97 ARG A N 1
ATOM 770 C CA . ARG A 1 97 ? 12.374 -7.954 5.733 1.00 84.12 97 ARG A CA 1
ATOM 771 C C . ARG A 1 97 ? 12.732 -8.174 4.268 1.00 84.12 97 ARG A C 1
ATOM 773 O O . ARG A 1 97 ? 13.666 -8.909 3.982 1.00 84.12 97 ARG A O 1
ATOM 780 N N . SER A 1 98 ? 11.990 -7.565 3.347 1.00 79.69 98 SER A N 1
ATOM 781 C CA . SER A 1 98 ? 12.272 -7.693 1.916 1.00 79.69 98 SER A CA 1
ATOM 782 C C . SER A 1 98 ? 13.576 -7.001 1.512 1.00 79.69 98 SER A C 1
ATOM 784 O O . SER A 1 98 ? 14.283 -7.515 0.657 1.00 79.69 98 SER A O 1
ATOM 786 N N . ALA A 1 99 ? 13.920 -5.884 2.159 1.00 74.62 99 ALA A N 1
ATOM 787 C CA . ALA A 1 99 ? 15.148 -5.137 1.914 1.00 74.62 99 ALA A CA 1
ATOM 788 C C . ALA A 1 99 ? 16.386 -5.826 2.512 1.00 74.62 99 ALA A C 1
ATOM 790 O O . ALA A 1 99 ? 17.468 -5.704 1.956 1.00 74.62 99 ALA A O 1
ATOM 791 N N . LEU A 1 100 ? 16.223 -6.564 3.617 1.00 61.59 100 LEU A N 1
ATOM 792 C CA . LEU A 1 100 ? 17.275 -7.384 4.237 1.00 61.59 100 LEU A CA 1
ATOM 793 C C . LEU A 1 100 ? 17.588 -8.673 3.457 1.00 61.59 100 LEU A C 1
ATOM 795 O O . LEU A 1 100 ? 18.625 -9.282 3.694 1.00 61.59 100 LEU A O 1
ATOM 799 N N . ASN A 1 101 ? 16.696 -9.097 2.558 1.00 55.38 101 ASN A N 1
ATOM 800 C CA . ASN A 1 101 ? 16.870 -10.287 1.720 1.00 55.38 101 ASN A CA 1
ATOM 801 C C . ASN A 1 101 ? 17.517 -9.974 0.353 1.00 55.38 101 ASN A C 1
ATOM 803 O O . ASN A 1 101 ? 17.557 -10.859 -0.505 1.00 55.38 101 ASN A O 1
ATOM 807 N N . CYS A 1 102 ? 17.979 -8.736 0.149 1.00 45.56 102 CYS A N 1
ATOM 808 C CA . CYS A 1 102 ? 18.696 -8.273 -1.040 1.00 45.56 102 CYS A CA 1
ATOM 809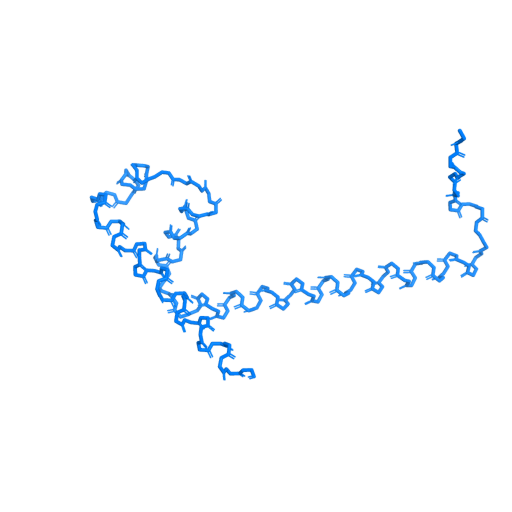 C C . CYS A 1 102 ? 20.205 -8.196 -0.790 1.00 45.56 102 CYS A C 1
ATOM 811 O O . CYS 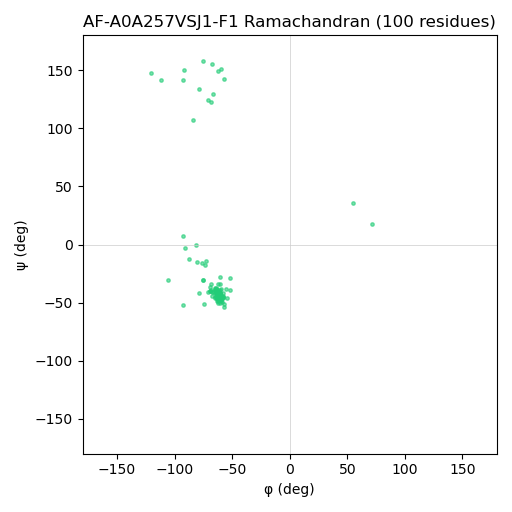A 1 102 ? 20.597 -7.758 0.314 1.00 45.56 102 CYS A O 1
#